Protein AF-A0A7W8HL31-F1 (afdb_monomer_lite)

Organism: NCBI:txid1368430

Sequence (136 aa):
MAMKSSYTTPWDTIKLPDGMSLQAGPIQSALSEGRTEDAKTLIVAILLSGRADKVTQELAAAMIKPTKRPRGRKSALTRHWFDIGSDFHHLRACGDRYEDALAKLSKKYGYSETHIRKAISEYDSAKHAADEASRD

pLDDT: mean 79.86, std 14.59, range [39.28, 95.06]

Secondary structure (DSSP, 8-state):
---------TTS-----TT--TTHHHHHHHHHTT-HHHHHHHHHHHHHTT---HHHHHHHHHHHSPP-PPPSPPPPPPHHHHHHHHHHHHHHHTT--HHHHHHHHHHHHT--HHHHHHHHHHHHHHHHHHHHHTT-

Foldseek 3Di:
DDDPPPPPDPPPPPPDPPPDDPLCVVLVVCVVVVVNVVSVVSLVVLVVVVNDDPNSVVVVCVVVPPDPDPDDDPPDQPPVLLVLLVQLVVCVVVPDDNVRSLVVSCVVVVHDSVVSVVSNVVNVVVVVVVVVVVVD

Radius of gyration: 29.41 Å; chains: 1; bounding box: 69×36×85 Å

Structure (mmCIF, N/CA/C/O backbone):
data_AF-A0A7W8HL31-F1
#
_entry.id   AF-A0A7W8HL31-F1
#
loop_
_atom_site.group_PDB
_atom_site.id
_atom_site.type_symbol
_atom_site.label_atom_id
_atom_site.label_alt_id
_atom_site.label_comp_id
_atom_site.label_asym_id
_atom_site.label_entity_id
_atom_site.label_seq_id
_atom_site.pdbx_PDB_ins_code
_atom_site.Cartn_x
_atom_site.Cartn_y
_atom_site.Cartn_z
_atom_site.occupancy
_atom_site.B_iso_or_equiv
_atom_site.auth_seq_id
_atom_site.auth_comp_id
_atom_site.auth_asym_id
_atom_site.auth_atom_id
_atom_site.pdbx_PDB_model_num
ATOM 1 N N . MET A 1 1 ? -43.371 5.678 55.251 1.00 43.94 1 MET A N 1
ATOM 2 C CA . MET A 1 1 ? -42.674 6.980 55.238 1.00 43.94 1 MET A CA 1
ATOM 3 C C . MET A 1 1 ? -41.190 6.706 55.029 1.00 43.94 1 MET A C 1
ATOM 5 O O . MET A 1 1 ? -40.551 6.208 55.940 1.00 43.94 1 MET A O 1
ATOM 9 N N . ALA A 1 2 ? -40.681 6.902 53.811 1.00 41.91 2 ALA A N 1
ATOM 10 C CA . ALA A 1 2 ? -39.247 6.912 53.505 1.00 41.91 2 ALA A CA 1
ATOM 11 C C . ALA A 1 2 ? -39.056 7.699 52.199 1.00 41.91 2 ALA A C 1
ATOM 13 O O . ALA A 1 2 ? -39.254 7.174 51.104 1.00 41.91 2 ALA A O 1
ATOM 14 N N . MET A 1 3 ? -38.776 8.996 52.335 1.00 39.28 3 MET A N 1
ATOM 15 C CA . MET A 1 3 ? -38.416 9.886 51.231 1.00 39.28 3 MET A CA 1
ATOM 16 C C . MET A 1 3 ? -37.090 9.411 50.634 1.00 39.28 3 MET A C 1
ATOM 18 O O . MET A 1 3 ? -36.062 9.423 51.309 1.00 39.28 3 MET A O 1
ATOM 22 N N . LYS A 1 4 ? -37.106 8.984 49.366 1.00 49.94 4 LYS A N 1
ATOM 23 C CA . LYS A 1 4 ? -35.881 8.801 48.582 1.00 49.94 4 LYS A CA 1
ATOM 24 C C . LYS A 1 4 ? -35.325 10.188 48.286 1.00 49.94 4 LYS A C 1
ATOM 26 O O . LYS A 1 4 ? -35.843 10.896 47.430 1.00 49.94 4 LYS A O 1
ATOM 31 N N . SER A 1 5 ? -34.318 10.582 49.054 1.00 44.81 5 SER A N 1
ATOM 32 C CA . SER A 1 5 ? -33.624 11.847 48.872 1.00 44.81 5 SER A CA 1
ATOM 33 C C . SER A 1 5 ? -32.728 11.773 47.639 1.00 44.81 5 SER A C 1
ATOM 35 O O . SER A 1 5 ? -31.596 11.296 47.696 1.00 44.81 5 SER A O 1
ATOM 37 N N . SER A 1 6 ? -33.265 12.201 46.501 1.00 59.09 6 SER A N 1
ATOM 38 C CA . SER A 1 6 ? -32.518 12.442 45.270 1.00 59.09 6 SER A CA 1
ATOM 39 C C . SER A 1 6 ? -31.687 13.717 45.426 1.00 59.09 6 SER A C 1
ATOM 41 O O . SER A 1 6 ? -32.061 14.773 44.927 1.00 59.09 6 SER A O 1
ATOM 43 N N . TYR A 1 7 ? -30.569 13.644 46.147 1.00 48.94 7 TYR A N 1
ATOM 44 C CA . TYR A 1 7 ? -29.572 14.711 46.100 1.00 48.94 7 TYR A CA 1
ATOM 45 C C . TYR A 1 7 ? -28.746 14.545 44.824 1.00 48.94 7 TYR A C 1
ATOM 47 O O . TYR A 1 7 ? -27.741 13.843 44.808 1.00 48.94 7 TYR A O 1
ATOM 55 N N . THR A 1 8 ? -29.191 15.174 43.736 1.00 59.69 8 THR A N 1
ATOM 56 C CA . THR A 1 8 ? -28.308 15.492 42.610 1.00 59.69 8 THR A CA 1
ATOM 57 C C . THR A 1 8 ? -27.406 16.631 43.066 1.00 59.69 8 THR A C 1
ATOM 59 O O . THR A 1 8 ? -27.864 17.753 43.283 1.00 59.69 8 THR A O 1
ATOM 62 N N . THR A 1 9 ? -26.134 16.329 43.292 1.00 55.97 9 THR A N 1
ATOM 63 C CA . THR A 1 9 ? -25.122 17.312 43.665 1.00 55.97 9 THR A CA 1
ATOM 64 C C . THR A 1 9 ? -24.901 18.305 42.513 1.00 55.97 9 THR A C 1
ATOM 66 O O . THR A 1 9 ? -24.676 17.878 41.382 1.00 55.97 9 THR A O 1
ATOM 69 N N . PRO A 1 10 ? -24.943 19.632 42.751 1.00 49.25 10 PRO A N 1
ATOM 70 C CA . PRO A 1 10 ? -24.911 20.654 41.691 1.00 49.25 10 PRO A CA 1
ATOM 71 C C . PRO A 1 10 ? -23.564 20.771 40.949 1.00 49.25 10 PRO A C 1
ATOM 73 O O . PRO A 1 10 ? -23.418 21.609 40.063 1.00 49.25 10 PRO A O 1
ATOM 76 N N . TRP A 1 11 ? -22.587 19.926 41.284 1.00 54.34 11 TRP A N 1
ATOM 77 C CA . TRP A 1 11 ? -21.253 19.868 40.678 1.00 54.34 11 TRP A CA 1
ATOM 78 C C . TRP A 1 11 ? -21.088 18.719 39.665 1.00 54.34 11 TRP A C 1
ATOM 80 O O . TRP A 1 11 ? -20.057 18.655 39.001 1.00 54.34 11 TRP A O 1
ATOM 90 N N . ASP A 1 12 ? -22.084 17.837 39.499 1.00 53.25 12 ASP A N 1
ATOM 91 C CA . ASP A 1 12 ? -21.975 16.634 38.646 1.00 53.25 12 ASP A CA 1
ATOM 92 C C . ASP A 1 12 ? -22.036 16.901 37.132 1.00 53.25 12 ASP A C 1
ATOM 94 O O . ASP A 1 12 ? -21.964 15.981 36.319 1.00 53.25 12 ASP A O 1
ATOM 98 N N . THR A 1 13 ? -22.125 18.162 36.717 1.00 55.50 13 THR A N 1
ATOM 99 C CA . THR A 1 13 ? -22.091 18.545 35.301 1.00 55.50 13 THR A CA 1
ATOM 100 C C . THR A 1 13 ? -21.010 19.578 35.036 1.00 55.50 13 THR A C 1
ATOM 102 O O . THR A 1 13 ? -21.279 20.649 34.495 1.00 55.50 13 THR A O 1
ATOM 105 N N . ILE A 1 14 ? -19.756 19.243 35.350 1.00 53.38 14 ILE A N 1
ATOM 106 C CA . ILE A 1 14 ? -18.626 19.834 34.626 1.00 53.38 14 ILE A CA 1
ATOM 107 C C . ILE A 1 14 ? -18.689 19.264 33.204 1.00 53.38 14 ILE A C 1
ATOM 109 O O . ILE A 1 14 ? -18.068 18.252 32.884 1.00 53.38 14 ILE A O 1
ATOM 113 N N . LYS A 1 15 ? -19.517 19.877 32.351 1.00 54.06 15 LYS A N 1
ATOM 114 C CA . LYS A 1 15 ? -19.497 19.613 30.913 1.00 54.06 15 LYS A CA 1
ATOM 115 C C . LYS A 1 15 ? -18.195 20.192 30.376 1.00 54.06 15 LYS A C 1
ATOM 117 O O . LYS A 1 15 ? -18.094 21.392 30.137 1.00 54.06 15 LYS A 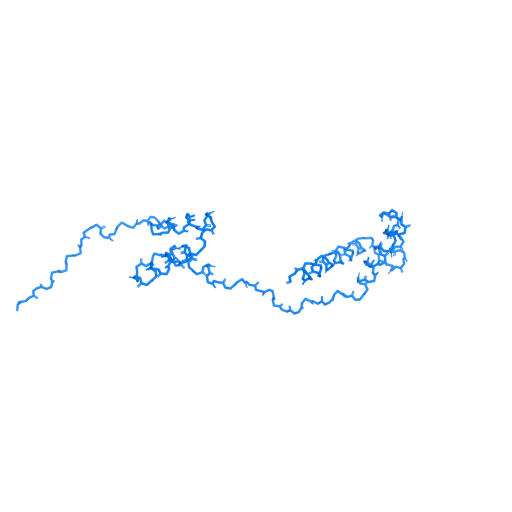O 1
ATOM 122 N N . LEU A 1 16 ? -17.185 19.334 30.263 1.00 57.06 16 LEU A N 1
ATOM 123 C CA . LEU A 1 16 ? -15.965 19.649 29.533 1.00 57.06 16 LEU A CA 1
ATOM 124 C C . LEU A 1 16 ? -16.339 20.027 28.087 1.00 57.06 16 LEU A C 1
ATOM 126 O O . LEU A 1 16 ? -17.309 19.477 27.558 1.00 57.06 16 LEU A O 1
ATOM 130 N N . PRO A 1 17 ? -15.611 20.966 27.456 1.00 59.59 17 PRO A N 1
ATOM 131 C CA . PRO A 1 17 ? -15.825 21.311 26.056 1.00 59.59 17 PRO A CA 1
ATOM 132 C C . PRO A 1 17 ? -15.802 20.057 25.179 1.00 59.59 17 PRO A C 1
ATOM 134 O O . PRO A 1 17 ? -14.998 19.149 25.417 1.00 59.59 17 PRO A O 1
ATOM 137 N N . ASP A 1 18 ? -16.666 20.018 24.163 1.00 55.31 18 ASP A N 1
ATOM 138 C CA . ASP A 1 18 ? -16.742 18.896 23.228 1.00 55.31 18 ASP A CA 1
ATOM 139 C C . ASP A 1 18 ? -15.347 18.600 22.648 1.00 55.31 18 ASP A C 1
ATOM 141 O O . ASP A 1 18 ? -14.766 19.417 21.936 1.00 55.31 18 ASP A O 1
ATOM 145 N N . GLY A 1 19 ? -14.794 17.433 22.996 1.00 59.56 19 GLY A N 1
ATOM 146 C CA . GLY A 1 19 ? -13.465 16.982 22.563 1.00 59.56 19 GLY A CA 1
ATOM 147 C C . GLY A 1 19 ? -12.430 16.785 23.677 1.00 59.56 19 GLY A C 1
ATOM 148 O O . GLY A 1 19 ? -11.397 16.174 23.415 1.00 59.56 19 GLY A O 1
ATOM 149 N N . MET A 1 20 ? -12.689 17.217 24.919 1.00 59.19 20 MET A N 1
ATOM 150 C CA . MET A 1 20 ? -11.809 16.930 26.063 1.00 59.19 20 MET A CA 1
ATOM 151 C C . MET A 1 20 ? -12.422 15.893 27.007 1.00 59.19 20 MET A C 1
ATOM 153 O O . MET A 1 20 ? -13.510 16.087 27.539 1.00 59.19 20 MET A O 1
ATOM 157 N N . SER A 1 21 ? -11.687 14.810 27.263 1.00 66.00 21 SER A N 1
ATOM 158 C CA . SER A 1 21 ? -12.001 13.842 28.318 1.00 66.00 21 SER A CA 1
ATOM 159 C C . SER A 1 21 ? -10.827 13.750 29.286 1.00 66.00 21 SER A C 1
ATOM 161 O O . SER A 1 21 ? -9.699 13.462 28.885 1.00 66.00 21 SER A O 1
ATOM 163 N N . LEU A 1 22 ? -11.106 13.961 30.577 1.00 71.81 22 LEU A N 1
ATOM 164 C CA . LEU A 1 22 ? -10.129 13.756 31.653 1.00 71.81 22 LEU A CA 1
ATOM 165 C C . LEU A 1 22 ? -9.698 12.285 31.749 1.00 71.81 22 LEU A C 1
ATOM 167 O O . LEU A 1 22 ? -8.575 11.993 32.148 1.00 71.81 22 LEU A O 1
ATOM 171 N N . GLN A 1 23 ? -10.574 11.363 31.342 1.00 75.25 23 GLN A N 1
ATOM 172 C CA . GLN A 1 23 ? -10.289 9.930 31.305 1.00 75.25 23 GLN A CA 1
ATOM 173 C C . GLN A 1 23 ? -9.381 9.547 30.124 1.00 75.25 23 GLN A C 1
ATOM 175 O O . GLN A 1 23 ? -8.619 8.588 30.223 1.00 75.25 23 GLN A O 1
ATOM 180 N N . ALA A 1 24 ? -9.437 10.292 29.013 1.00 76.62 24 ALA A N 1
ATOM 181 C CA . ALA A 1 24 ? -8.676 9.991 27.800 1.00 76.62 24 ALA A CA 1
ATOM 182 C C . ALA A 1 24 ? -7.200 10.418 27.867 1.00 76.62 24 ALA A C 1
ATOM 184 O O . ALA A 1 24 ? -6.384 9.862 27.134 1.00 76.62 24 ALA A O 1
ATOM 185 N N . GLY A 1 25 ? -6.833 11.359 28.743 1.00 80.50 25 GLY A N 1
ATOM 186 C CA . GLY A 1 25 ? -5.454 11.855 28.866 1.00 80.50 25 GLY A CA 1
ATOM 187 C C . GLY A 1 25 ? -4.415 10.746 29.118 1.00 80.50 25 GLY A C 1
ATOM 188 O O . GLY A 1 25 ? -3.472 10.619 28.334 1.00 80.50 25 GLY A O 1
ATOM 189 N N . PRO A 1 26 ? -4.599 9.888 30.141 1.00 81.88 26 PRO A N 1
ATOM 190 C CA . PRO A 1 26 ? -3.692 8.768 30.410 1.00 81.88 26 PRO A CA 1
ATOM 191 C C . PRO A 1 26 ? -3.614 7.751 29.264 1.00 81.88 26 PRO A C 1
ATOM 193 O O . PRO A 1 26 ? -2.542 7.221 28.978 1.00 81.88 26 PRO A O 1
ATOM 196 N N . ILE A 1 27 ? -4.736 7.502 28.580 1.00 82.75 27 ILE A N 1
ATOM 197 C CA . ILE A 1 27 ? -4.795 6.590 27.430 1.00 82.75 27 ILE A CA 1
ATOM 198 C C . ILE A 1 27 ? -3.979 7.159 26.265 1.00 82.75 27 ILE A C 1
ATOM 200 O O . ILE A 1 27 ? -3.184 6.444 25.662 1.00 82.75 27 ILE A O 1
ATOM 204 N N . GLN A 1 28 ? -4.149 8.446 25.956 1.00 82.75 28 GLN A N 1
ATOM 205 C CA . GLN A 1 28 ? -3.419 9.107 24.874 1.00 82.75 28 GLN A CA 1
ATOM 206 C C . GLN A 1 28 ? -1.914 9.176 25.160 1.00 82.75 28 GLN A C 1
ATOM 208 O O . GLN A 1 28 ? -1.125 8.906 24.258 1.00 82.75 28 GLN A O 1
ATOM 213 N N . SER A 1 29 ? -1.515 9.454 26.408 1.00 86.56 29 SER A N 1
ATOM 214 C CA . SER A 1 29 ? -0.105 9.397 26.828 1.00 86.56 29 SER A CA 1
ATOM 215 C C . SER A 1 29 ? 0.476 7.995 26.623 1.00 86.56 29 SER A C 1
ATOM 217 O O . SER A 1 29 ? 1.478 7.855 25.922 1.00 86.56 29 SER A O 1
ATOM 219 N N . ALA A 1 30 ? -0.199 6.946 27.108 1.00 83.56 30 ALA A N 1
ATOM 220 C CA . ALA A 1 30 ? 0.252 5.567 26.920 1.00 83.56 30 ALA A CA 1
ATOM 221 C C . ALA A 1 30 ? 0.358 5.173 25.433 1.00 83.56 30 ALA A C 1
ATOM 223 O O . ALA A 1 30 ? 1.324 4.521 25.036 1.00 83.56 30 ALA A O 1
ATOM 224 N N . LEU A 1 31 ? -0.586 5.610 24.589 1.00 84.88 31 LEU A N 1
ATOM 225 C CA . LEU A 1 31 ? -0.525 5.389 23.140 1.00 84.88 31 LEU A CA 1
ATOM 226 C C . LEU A 1 31 ? 0.648 6.133 22.487 1.00 84.88 31 LEU A C 1
ATOM 228 O O . LEU A 1 31 ? 1.323 5.557 21.636 1.00 84.88 31 LEU A O 1
ATOM 232 N N . SER A 1 32 ? 0.915 7.378 22.893 1.00 83.38 32 SER A N 1
ATOM 233 C 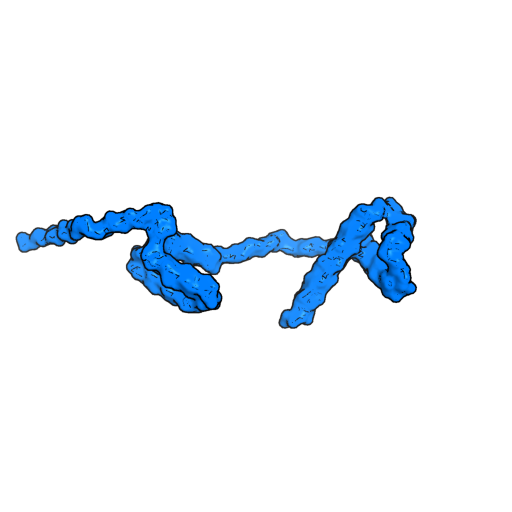CA . SER A 1 32 ? 2.029 8.177 22.361 1.00 83.38 32 SER A CA 1
ATOM 234 C C . SER A 1 32 ? 3.404 7.610 22.728 1.00 83.38 32 SER A C 1
ATOM 236 O O . SER A 1 32 ? 4.347 7.718 21.951 1.00 83.38 32 SER A O 1
ATOM 238 N N . GLU A 1 33 ? 3.496 6.942 23.877 1.00 84.00 33 GLU A N 1
ATOM 239 C CA . GLU A 1 33 ? 4.705 6.278 24.371 1.00 84.00 33 GLU A CA 1
ATOM 240 C C . GLU A 1 33 ? 4.865 4.844 23.830 1.00 84.00 33 GLU A C 1
ATOM 242 O O . GLU A 1 33 ? 5.821 4.154 24.177 1.00 84.00 33 GLU A O 1
ATOM 247 N N . GLY A 1 34 ? 3.931 4.358 23.002 1.00 84.50 34 GLY A N 1
ATOM 248 C CA . GLY A 1 34 ? 3.958 2.996 22.457 1.00 84.50 34 GLY A CA 1
ATOM 249 C C . GLY A 1 34 ? 3.559 1.898 23.453 1.00 84.50 34 GLY A C 1
ATOM 250 O O . GLY A 1 34 ? 3.616 0.713 23.119 1.00 84.50 34 GLY A O 1
ATOM 251 N N . ARG A 1 35 ? 3.089 2.259 24.654 1.00 87.31 35 ARG A N 1
ATOM 252 C CA . ARG A 1 35 ? 2.599 1.335 25.693 1.00 87.31 35 ARG A CA 1
ATOM 253 C C . ARG A 1 35 ? 1.166 0.889 25.398 1.00 87.31 35 ARG A C 1
ATOM 255 O O . ARG A 1 35 ? 0.209 1.212 26.102 1.00 87.31 35 ARG A O 1
ATOM 262 N N . THR A 1 36 ? 1.014 0.146 24.306 1.00 86.44 36 THR A N 1
ATOM 263 C CA . THR A 1 36 ? -0.296 -0.246 23.762 1.00 86.44 36 THR A CA 1
ATOM 264 C C . THR A 1 36 ? -1.089 -1.184 24.677 1.00 86.44 36 THR A C 1
ATOM 266 O O . THR A 1 36 ? -2.309 -1.056 24.746 1.00 86.44 36 THR A O 1
ATOM 269 N N . GLU A 1 37 ? -0.433 -2.084 25.413 1.00 86.12 37 GLU A N 1
ATOM 270 C CA . GLU A 1 37 ? -1.099 -2.991 26.365 1.00 86.12 37 GLU A CA 1
ATOM 271 C C . GLU A 1 37 ? -1.638 -2.257 27.604 1.00 86.12 37 GLU A C 1
ATOM 273 O O . GLU A 1 37 ? -2.763 -2.513 28.045 1.00 86.12 37 GLU A O 1
ATOM 278 N N . ASP A 1 38 ? -0.897 -1.267 28.109 1.00 83.38 38 ASP A N 1
ATOM 279 C CA . ASP A 1 38 ? -1.363 -0.402 29.198 1.00 83.38 38 ASP A CA 1
ATOM 280 C C . ASP A 1 38 ? -2.577 0.417 28.747 1.00 83.38 38 ASP A C 1
ATOM 282 O O . ASP A 1 38 ? -3.589 0.481 29.447 1.00 83.38 38 ASP A O 1
ATOM 286 N N . ALA A 1 39 ? -2.515 0.988 27.538 1.00 86.94 39 ALA A N 1
ATOM 287 C CA . ALA A 1 39 ? -3.630 1.725 26.953 1.00 86.94 39 ALA A CA 1
ATOM 288 C C . ALA A 1 39 ? -4.889 0.848 26.827 1.00 86.94 39 ALA A C 1
ATOM 290 O O . ALA A 1 39 ? -5.976 1.284 27.207 1.00 86.94 39 ALA A O 1
ATOM 291 N N . LYS A 1 40 ? -4.756 -0.407 26.368 1.00 87.75 40 LYS A N 1
ATOM 292 C CA . LYS A 1 40 ? -5.877 -1.364 26.312 1.00 87.75 40 LYS A CA 1
ATOM 293 C C . LYS A 1 40 ? -6.462 -1.629 27.693 1.00 87.75 40 LYS A C 1
ATOM 295 O O . LYS A 1 40 ? -7.679 -1.587 27.850 1.00 87.75 40 LYS A O 1
ATOM 300 N N . THR A 1 41 ? -5.610 -1.875 28.685 1.00 89.25 41 THR A N 1
ATOM 301 C CA . THR A 1 41 ? -6.041 -2.175 30.057 1.00 89.25 41 THR A CA 1
ATOM 302 C C . THR A 1 41 ? -6.842 -1.014 30.647 1.00 89.25 41 THR A C 1
ATOM 304 O O . THR A 1 41 ? -7.924 -1.222 31.199 1.00 89.25 41 THR A O 1
ATOM 307 N N . LEU A 1 42 ? -6.365 0.220 30.453 1.00 86.75 42 LEU A N 1
ATOM 308 C CA . LEU A 1 42 ? -7.050 1.435 30.896 1.00 86.75 42 LEU A CA 1
ATOM 309 C C . LEU A 1 42 ? -8.397 1.628 30.187 1.00 86.75 42 LEU A C 1
ATOM 311 O O . LEU A 1 42 ? -9.405 1.893 30.843 1.00 86.75 42 LEU A O 1
ATOM 315 N N . ILE A 1 43 ? -8.436 1.442 28.864 1.00 88.25 43 ILE A N 1
ATOM 316 C CA . ILE A 1 43 ? -9.673 1.526 28.077 1.00 88.25 43 ILE A CA 1
ATOM 317 C C . ILE A 1 43 ? -10.697 0.495 28.563 1.00 88.25 43 ILE A C 1
ATOM 319 O O . ILE A 1 43 ? -11.853 0.847 28.793 1.00 88.25 43 ILE A O 1
ATOM 323 N N . VAL A 1 44 ? -10.291 -0.764 28.756 1.00 88.12 44 VAL A N 1
ATOM 324 C CA . VAL A 1 44 ? -11.185 -1.836 29.218 1.00 88.12 44 VAL A CA 1
ATOM 325 C C . VAL A 1 44 ? -11.738 -1.525 30.606 1.00 88.12 44 VAL A C 1
ATOM 327 O O . VAL A 1 44 ? -12.945 -1.644 30.813 1.00 88.12 44 VAL A O 1
ATOM 330 N N . ALA A 1 45 ? -10.897 -1.068 31.538 1.00 87.75 45 ALA A N 1
ATOM 331 C CA . ALA A 1 45 ? -11.335 -0.696 32.882 1.00 87.75 45 ALA A CA 1
ATOM 332 C C . ALA A 1 45 ? -12.392 0.424 32.857 1.00 87.75 45 ALA A C 1
ATOM 334 O O . ALA A 1 45 ? -13.410 0.342 33.549 1.00 87.75 45 ALA A O 1
ATOM 335 N N . ILE A 1 46 ? -12.191 1.445 32.017 1.00 87.31 46 ILE A N 1
ATOM 336 C CA . ILE A 1 46 ? -13.134 2.560 31.867 1.00 87.31 46 ILE A CA 1
ATOM 337 C C . ILE A 1 46 ? -14.440 2.097 31.204 1.00 87.31 46 ILE A C 1
ATOM 339 O O . ILE A 1 46 ? -15.519 2.454 31.682 1.00 87.31 46 ILE A O 1
ATOM 343 N N . LEU A 1 47 ? -14.374 1.262 30.163 1.00 87.38 47 LEU A N 1
ATOM 344 C CA . LEU A 1 47 ? -15.560 0.714 29.494 1.00 87.38 47 LEU A CA 1
ATOM 345 C C . LEU A 1 47 ? -16.397 -0.168 30.431 1.00 87.38 47 LEU A C 1
ATOM 347 O O . LEU A 1 47 ? -17.616 -0.008 30.488 1.00 87.38 47 LEU A O 1
ATOM 351 N N . LEU A 1 48 ? -15.755 -1.042 31.212 1.00 88.38 48 LEU A N 1
ATOM 352 C CA . LEU A 1 48 ? -16.430 -1.897 32.196 1.00 88.38 48 LEU A CA 1
ATOM 353 C C . LEU A 1 48 ? -17.112 -1.097 33.312 1.00 88.38 48 LEU A C 1
ATOM 355 O O . LEU A 1 48 ? -18.115 -1.546 33.861 1.00 88.38 48 LEU A O 1
ATOM 359 N N . SER A 1 49 ? -16.612 0.100 33.627 1.00 85.38 49 SER A N 1
ATOM 360 C CA . SER A 1 49 ? -17.225 0.973 34.635 1.00 85.38 49 SER A CA 1
ATOM 361 C C . SER A 1 49 ? -18.569 1.584 34.203 1.00 85.38 49 SER A C 1
ATOM 363 O O . SER A 1 49 ? -19.257 2.179 35.031 1.00 85.38 49 SER A O 1
ATOM 365 N N . GLY A 1 50 ? -18.929 1.491 32.915 1.00 82.00 50 GLY A N 1
ATOM 366 C CA . GLY A 1 50 ? -20.163 2.055 32.356 1.00 82.00 50 GLY A CA 1
ATOM 367 C C . GLY A 1 50 ? -20.193 3.587 32.256 1.00 82.00 50 GLY A C 1
ATOM 368 O O . GLY A 1 50 ? -21.218 4.148 31.881 1.00 82.00 50 GLY A O 1
ATOM 369 N N . ARG A 1 51 ? -19.085 4.273 32.575 1.00 82.75 51 ARG A N 1
ATOM 370 C CA . ARG A 1 51 ? -18.963 5.747 32.589 1.00 82.75 51 ARG A CA 1
ATOM 371 C C . ARG A 1 51 ? -17.946 6.272 31.572 1.00 82.75 51 ARG A C 1
ATOM 373 O O . ARG A 1 51 ? -17.281 7.273 31.821 1.00 82.75 51 ARG A O 1
ATOM 380 N N . ALA A 1 52 ? -17.781 5.556 30.464 1.00 83.38 52 ALA A N 1
ATOM 381 C CA . ALA A 1 52 ? -16.818 5.917 29.435 1.00 83.38 52 ALA A CA 1
ATOM 382 C C . ALA A 1 52 ? -17.286 7.140 28.638 1.00 83.38 52 ALA A C 1
ATOM 384 O O . ALA A 1 52 ? -18.350 7.106 28.016 1.00 83.38 52 ALA A O 1
ATOM 385 N N . ASP A 1 53 ? -16.451 8.176 28.610 1.00 82.88 53 ASP A N 1
ATOM 386 C CA . ASP A 1 53 ? -16.683 9.382 27.813 1.00 82.88 53 ASP A CA 1
ATOM 387 C C . ASP A 1 53 ? -16.621 9.094 26.301 1.00 82.88 53 ASP A C 1
ATOM 389 O O . ASP A 1 53 ? -15.951 8.159 25.852 1.00 82.88 53 ASP A O 1
ATOM 393 N N . LYS A 1 54 ? -17.255 9.954 25.490 1.00 81.75 54 LYS A N 1
ATOM 394 C CA . LYS A 1 54 ? -17.287 9.842 24.017 1.00 81.75 54 LYS A CA 1
ATOM 395 C C . LYS A 1 54 ? -15.891 9.672 23.399 1.00 81.75 54 LYS A C 1
ATOM 397 O O . LYS A 1 54 ? -15.699 8.801 22.559 1.00 81.75 54 LYS A O 1
ATOM 402 N N . VAL A 1 55 ? -14.908 10.452 23.855 1.00 85.19 55 VAL A N 1
ATOM 403 C CA . VAL A 1 55 ? -13.519 10.391 23.360 1.00 85.19 55 VAL A CA 1
ATOM 404 C C . VAL A 1 55 ? -12.874 9.034 23.667 1.00 85.19 55 VAL A C 1
ATOM 406 O O . VAL A 1 55 ? -12.213 8.450 22.812 1.00 85.19 55 VAL A O 1
ATOM 409 N N . THR A 1 56 ? -13.098 8.488 24.866 1.00 84.69 56 THR A N 1
ATOM 410 C CA . THR A 1 56 ? -12.594 7.160 25.251 1.00 84.69 56 THR A CA 1
ATOM 411 C C . THR A 1 56 ? -13.224 6.058 24.402 1.00 84.69 56 THR A C 1
ATOM 413 O O . THR A 1 56 ? -12.531 5.138 23.968 1.00 84.69 56 THR A O 1
ATOM 416 N N . GLN A 1 57 ? -14.523 6.165 24.114 1.00 87.12 57 GLN A N 1
ATOM 417 C CA . GLN A 1 57 ? -15.221 5.231 23.229 1.00 87.12 57 GLN A CA 1
ATOM 418 C C . GLN A 1 57 ? -14.699 5.307 21.786 1.00 87.12 57 GLN A C 1
ATOM 420 O O . GLN A 1 57 ? -14.515 4.269 21.153 1.00 87.12 57 GLN A O 1
ATOM 425 N N . GLU A 1 58 ? -14.409 6.506 21.274 1.00 86.12 58 GLU A N 1
ATOM 426 C CA . GLU A 1 58 ? -13.804 6.701 19.950 1.00 86.12 58 GLU A CA 1
ATOM 427 C C . GLU A 1 58 ? -12.398 6.091 19.863 1.00 86.12 58 GLU A C 1
ATOM 429 O O . GLU A 1 58 ? -12.098 5.392 18.894 1.00 86.12 58 GLU A O 1
ATOM 434 N N . LEU A 1 59 ? -11.560 6.282 20.889 1.00 86.00 59 LEU A N 1
ATOM 435 C CA . LEU A 1 59 ? -10.234 5.657 20.974 1.00 86.00 59 LEU A CA 1
ATOM 436 C C . LEU A 1 59 ? -10.336 4.128 20.990 1.00 86.00 59 LEU A C 1
ATOM 438 O O . LEU A 1 59 ? -9.650 3.452 20.222 1.00 86.00 59 LEU A O 1
ATOM 442 N N . ALA A 1 60 ? -11.234 3.578 21.809 1.00 88.31 60 ALA A N 1
ATOM 443 C CA . ALA A 1 60 ? -11.487 2.142 21.854 1.00 88.31 60 ALA A CA 1
ATOM 444 C C . ALA A 1 60 ? -11.949 1.604 20.491 1.00 88.31 60 ALA A C 1
ATOM 446 O O . ALA A 1 60 ? -11.429 0.602 19.998 1.00 88.31 60 ALA A O 1
ATOM 447 N N . ALA A 1 61 ? -12.891 2.298 19.849 1.00 87.56 61 ALA A N 1
ATOM 448 C CA . ALA A 1 61 ? -13.395 1.932 18.534 1.00 87.56 61 ALA A CA 1
ATOM 449 C C . ALA A 1 61 ? -12.290 1.980 17.472 1.00 87.56 61 ALA A C 1
ATOM 451 O O . ALA A 1 61 ? -12.207 1.072 16.648 1.00 87.56 61 ALA A O 1
ATOM 452 N N . ALA A 1 62 ? -11.417 2.990 17.505 1.00 85.00 62 ALA A N 1
ATOM 453 C CA . ALA A 1 62 ? -10.274 3.090 16.605 1.00 85.00 62 ALA A CA 1
ATOM 454 C C . ALA A 1 62 ? -9.292 1.921 16.779 1.00 85.00 62 ALA A C 1
ATOM 456 O O . ALA A 1 62 ? -8.797 1.407 15.779 1.00 85.00 62 ALA A O 1
ATOM 457 N N . MET A 1 63 ? -9.061 1.462 18.015 1.00 83.38 63 MET A N 1
ATOM 458 C CA . MET A 1 63 ? -8.194 0.310 18.297 1.00 83.38 63 MET A CA 1
ATOM 459 C C . MET A 1 63 ? -8.804 -1.031 17.871 1.00 83.38 63 MET A C 1
ATOM 461 O O . MET A 1 63 ? -8.079 -1.920 17.432 1.00 83.38 63 MET A O 1
ATOM 465 N N . ILE A 1 64 ? -10.124 -1.194 17.996 1.00 86.75 64 ILE A N 1
ATOM 466 C CA . ILE A 1 64 ? -10.831 -2.425 17.600 1.00 86.75 64 ILE A CA 1
ATOM 467 C C . ILE A 1 64 ? -11.044 -2.478 16.084 1.00 86.75 64 ILE A C 1
ATOM 469 O O . ILE A 1 64 ? -11.112 -3.564 15.503 1.00 86.75 64 ILE A O 1
ATOM 473 N N . LYS A 1 65 ? -11.181 -1.313 15.434 1.00 83.94 65 LYS A N 1
ATOM 474 C CA . LYS A 1 65 ? -11.507 -1.205 14.013 1.00 83.94 65 LYS A CA 1
ATOM 475 C C . LYS A 1 65 ? -10.510 -2.025 13.186 1.00 83.94 65 LYS A C 1
ATOM 477 O O . LYS A 1 65 ? -9.330 -1.680 13.137 1.00 83.94 65 LYS A O 1
ATOM 482 N N . PRO A 1 66 ? -10.967 -3.075 12.480 1.00 73.25 66 PRO A N 1
ATOM 483 C CA . PRO A 1 66 ? -10.075 -3.855 11.645 1.00 73.25 66 PRO A CA 1
ATOM 484 C C . PRO A 1 66 ? -9.521 -2.954 10.540 1.00 73.25 66 PRO A C 1
ATOM 486 O O . PRO A 1 66 ? -10.284 -2.285 9.833 1.00 73.25 66 PRO A O 1
ATOM 489 N N . THR A 1 67 ? -8.196 -2.946 10.371 1.00 73.81 67 THR A N 1
ATOM 490 C CA . THR A 1 67 ? -7.558 -2.292 9.223 1.00 73.81 67 THR A CA 1
ATOM 491 C C . THR A 1 67 ? -8.233 -2.786 7.954 1.00 73.81 67 THR A C 1
ATOM 493 O O . THR A 1 67 ? -8.361 -3.994 7.731 1.00 73.81 67 THR A O 1
ATOM 496 N N . LYS A 1 68 ? -8.697 -1.845 7.126 1.00 70.25 68 LYS A N 1
ATOM 497 C CA . LYS A 1 68 ? -9.366 -2.141 5.861 1.00 70.25 68 LYS A CA 1
ATOM 498 C C . LYS A 1 68 ? -8.384 -2.892 4.965 1.00 70.25 68 LYS A C 1
ATOM 500 O O . LYS A 1 68 ? -7.573 -2.281 4.276 1.00 70.25 68 LYS A O 1
ATOM 505 N N . ARG A 1 69 ? -8.456 -4.223 4.978 1.00 65.94 69 ARG A N 1
ATOM 506 C CA . ARG A 1 69 ? -7.703 -5.052 4.040 1.00 65.94 69 ARG A CA 1
ATOM 507 C C . ARG A 1 69 ? -8.219 -4.720 2.639 1.00 65.94 69 ARG A C 1
ATOM 509 O O . ARG A 1 69 ? -9.443 -4.723 2.448 1.00 65.94 69 ARG A O 1
ATOM 516 N N . PRO A 1 70 ? -7.351 -4.398 1.666 1.00 68.62 70 PRO A N 1
ATOM 517 C CA . PRO A 1 70 ? -7.801 -4.274 0.290 1.00 68.62 70 PRO A CA 1
ATOM 518 C C . PRO A 1 70 ? -8.478 -5.594 -0.101 1.00 68.62 70 PRO A C 1
ATOM 520 O O . PRO A 1 70 ? -7.927 -6.674 0.107 1.00 68.62 70 PRO A O 1
ATOM 523 N N . ARG A 1 71 ? -9.724 -5.520 -0.580 1.00 57.84 71 ARG A N 1
ATOM 524 C CA . ARG A 1 71 ? -10.457 -6.700 -1.049 1.00 57.84 71 ARG A CA 1
ATOM 525 C C . ARG A 1 71 ? -9.861 -7.150 -2.383 1.00 57.84 71 ARG A C 1
ATOM 527 O O . ARG A 1 71 ? -9.758 -6.341 -3.298 1.00 57.84 71 ARG A O 1
ATOM 534 N N . GLY A 1 72 ? -9.549 -8.441 -2.487 1.00 63.59 72 GLY A N 1
ATOM 535 C CA . GLY A 1 72 ? -9.176 -9.108 -3.736 1.00 63.59 72 GLY A CA 1
ATOM 536 C C . GLY A 1 72 ? -7.761 -9.688 -3.744 1.00 63.59 72 GLY A C 1
ATOM 537 O O . GLY A 1 72 ? -6.855 -9.198 -3.072 1.00 63.59 72 GLY A O 1
ATOM 538 N N . ARG A 1 73 ? -7.574 -10.740 -4.548 1.00 59.69 73 ARG A N 1
ATOM 539 C CA . ARG A 1 73 ? -6.252 -11.185 -5.002 1.00 59.69 73 ARG A CA 1
ATOM 540 C C . ARG A 1 73 ? -5.660 -10.029 -5.811 1.00 59.69 73 ARG A C 1
ATOM 542 O O . ARG A 1 73 ? -6.277 -9.627 -6.796 1.00 59.69 73 ARG A O 1
ATOM 549 N N . LYS A 1 74 ? -4.506 -9.482 -5.408 1.00 61.62 74 LYS A N 1
ATOM 550 C CA . LYS A 1 74 ? -3.749 -8.550 -6.265 1.00 61.62 74 LYS A CA 1
ATOM 551 C C . LYS A 1 74 ? -3.569 -9.250 -7.616 1.00 61.62 74 LYS A C 1
ATOM 553 O O . LYS A 1 74 ? -3.124 -10.402 -7.623 1.00 61.62 74 LYS A O 1
ATOM 558 N N . SER A 1 75 ? -4.010 -8.643 -8.722 1.00 58.16 75 SER A N 1
ATOM 559 C CA . SER A 1 75 ? -3.867 -9.308 -10.019 1.00 58.16 75 SER A CA 1
ATOM 560 C C . SER A 1 75 ? -2.385 -9.562 -10.242 1.00 58.16 75 SER A C 1
ATOM 562 O O . SER A 1 75 ? -1.569 -8.670 -10.008 1.00 58.16 75 SER A O 1
ATOM 564 N N . ALA A 1 76 ? -2.039 -10.784 -10.643 1.00 64.69 76 ALA A N 1
ATOM 565 C CA . ALA A 1 76 ? -0.679 -11.065 -11.069 1.00 64.69 76 ALA A CA 1
ATOM 566 C C . ALA A 1 76 ? -0.298 -10.029 -12.133 1.00 64.69 76 ALA A C 1
ATOM 568 O O . ALA A 1 76 ? -1.135 -9.691 -12.977 1.00 64.69 76 ALA A O 1
ATOM 569 N N . LEU A 1 77 ? 0.923 -9.498 -12.043 1.00 65.50 77 LEU A N 1
ATOM 570 C CA . LEU A 1 77 ? 1.437 -8.551 -13.023 1.00 65.50 77 LEU A CA 1
ATOM 571 C C . LEU A 1 77 ? 1.199 -9.139 -14.416 1.00 65.50 77 LEU A C 1
ATOM 573 O O . LEU A 1 77 ? 1.516 -10.307 -14.661 1.00 65.50 77 LEU A O 1
ATOM 577 N N . THR A 1 78 ? 0.567 -8.370 -15.303 1.00 76.38 78 THR A N 1
ATOM 578 C CA . THR A 1 78 ? 0.228 -8.886 -16.630 1.00 76.38 78 THR A CA 1
ATOM 579 C C . THR A 1 78 ? 1.512 -9.351 -17.310 1.00 76.38 78 THR A C 1
ATOM 581 O O . THR A 1 78 ? 2.510 -8.640 -17.262 1.00 76.38 78 THR A O 1
ATOM 584 N N . ARG A 1 79 ? 1.504 -10.532 -17.941 1.00 79.69 79 ARG A N 1
ATOM 585 C CA . ARG A 1 79 ? 2.715 -11.199 -18.460 1.00 79.69 79 ARG A CA 1
ATOM 586 C C . ARG A 1 79 ? 3.659 -10.262 -19.231 1.00 79.69 79 ARG A C 1
ATOM 588 O O . ARG A 1 79 ? 4.845 -10.231 -18.948 1.00 79.69 79 ARG A O 1
ATOM 595 N N . HIS A 1 80 ? 3.110 -9.411 -20.098 1.00 81.06 80 HIS A N 1
ATOM 596 C CA . HIS A 1 80 ? 3.896 -8.450 -20.876 1.00 81.06 80 HIS A CA 1
ATOM 597 C C . HIS A 1 80 ? 4.624 -7.385 -20.029 1.00 81.06 80 HIS A C 1
ATOM 599 O O . HIS A 1 80 ? 5.697 -6.939 -20.412 1.00 81.06 80 HIS A O 1
ATOM 605 N N . TRP A 1 81 ? 4.089 -6.990 -18.871 1.00 87.06 81 TRP A N 1
ATOM 606 C CA . TRP A 1 81 ? 4.743 -6.036 -17.960 1.00 87.06 81 TRP A CA 1
ATOM 607 C C . TRP A 1 81 ? 5.889 -6.704 -17.212 1.00 87.06 81 TRP A C 1
ATOM 609 O O . TRP A 1 81 ? 6.936 -6.093 -17.011 1.00 87.06 81 TRP A O 1
ATOM 619 N N . PHE A 1 82 ? 5.697 -7.972 -16.842 1.00 88.81 82 PHE A N 1
ATOM 620 C CA . PHE A 1 82 ? 6.751 -8.785 -16.252 1.00 88.81 82 PHE A CA 1
ATOM 621 C C . PHE A 1 82 ? 7.927 -8.953 -17.221 1.00 88.81 82 PHE A C 1
ATOM 623 O O . PHE A 1 82 ? 9.069 -8.721 -16.832 1.00 88.81 82 PHE A O 1
ATOM 630 N N . ASP A 1 83 ? 7.641 -9.277 -18.484 1.00 91.75 83 ASP A N 1
ATOM 631 C CA . ASP A 1 83 ? 8.665 -9.468 -19.515 1.00 91.75 83 ASP A CA 1
ATOM 632 C C . ASP A 1 83 ? 9.486 -8.181 -19.742 1.00 91.75 83 ASP A C 1
ATOM 634 O O . ASP A 1 83 ? 10.716 -8.229 -19.776 1.00 91.75 83 ASP A O 1
ATOM 638 N N . ILE A 1 84 ? 8.829 -7.012 -19.796 1.00 93.44 84 ILE A N 1
ATOM 639 C CA . ILE A 1 84 ? 9.502 -5.706 -19.925 1.00 93.44 84 ILE A CA 1
ATOM 640 C C . ILE A 1 84 ? 10.431 -5.433 -18.734 1.00 93.44 84 ILE A C 1
ATOM 642 O O . 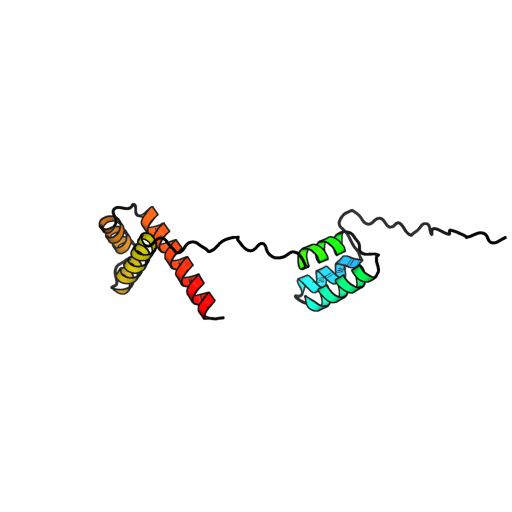ILE A 1 84 ? 11.578 -5.029 -18.933 1.00 93.44 84 ILE A O 1
ATOM 646 N N . GLY A 1 85 ? 9.952 -5.639 -17.502 1.00 92.38 85 GLY A N 1
ATOM 647 C CA . GLY A 1 85 ? 10.754 -5.421 -16.295 1.00 92.38 85 GLY A CA 1
ATOM 648 C C . GLY A 1 85 ? 11.946 -6.376 -16.204 1.00 92.38 85 GLY A C 1
ATOM 649 O O . GLY A 1 85 ? 13.070 -5.947 -15.946 1.00 92.38 85 GLY A O 1
ATOM 650 N N . SER A 1 86 ? 11.725 -7.661 -16.490 1.00 93.31 86 SER A N 1
ATOM 651 C CA . SER A 1 86 ? 12.776 -8.683 -16.521 1.00 93.31 86 SER A CA 1
ATOM 652 C C . SER A 1 86 ? 13.864 -8.346 -17.545 1.00 93.31 86 SER A C 1
ATOM 654 O O . SER A 1 86 ? 15.050 -8.333 -17.210 1.00 93.31 86 SER A O 1
ATOM 656 N N . ASP A 1 87 ? 13.473 -8.007 -18.776 1.00 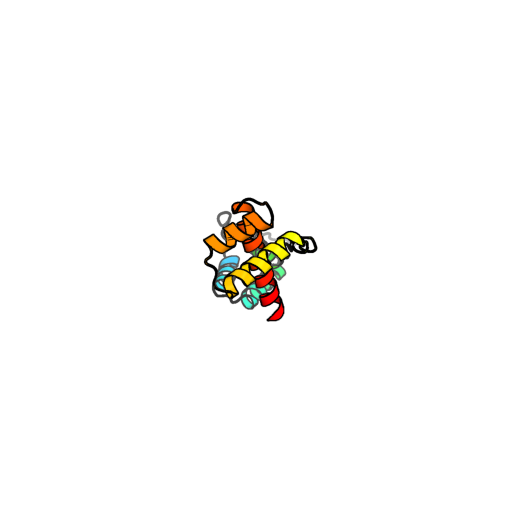94.75 87 ASP A N 1
ATOM 657 C CA . ASP A 1 87 ? 14.415 -7.625 -19.830 1.00 94.75 87 ASP A CA 1
ATOM 658 C C . ASP A 1 87 ? 15.185 -6.349 -19.483 1.00 94.75 87 ASP A C 1
ATOM 660 O O . ASP A 1 87 ? 16.381 -6.256 -19.758 1.00 94.75 87 ASP A O 1
ATOM 664 N N . PHE A 1 88 ? 14.531 -5.368 -18.857 1.00 95.00 88 PHE A N 1
ATOM 665 C CA . PHE A 1 88 ? 15.195 -4.150 -18.402 1.00 95.00 88 PHE A CA 1
ATOM 666 C C . PHE A 1 88 ? 16.319 -4.454 -17.410 1.00 95.00 88 PHE A C 1
ATOM 668 O O . PHE A 1 88 ? 17.448 -3.993 -17.589 1.00 95.00 88 PHE A O 1
ATOM 675 N N . HIS A 1 89 ? 16.036 -5.267 -16.391 1.00 93.81 89 HIS A N 1
ATOM 676 C CA . HIS A 1 89 ? 17.043 -5.673 -15.409 1.00 93.81 89 HIS A CA 1
ATOM 677 C C . HIS A 1 89 ? 18.161 -6.506 -16.040 1.00 93.81 89 HIS A C 1
ATOM 679 O O . HIS A 1 89 ? 19.321 -6.341 -15.664 1.00 93.81 89 HIS A O 1
ATOM 685 N N . HIS A 1 90 ? 17.850 -7.333 -17.041 1.00 95.06 90 HIS A N 1
ATOM 686 C CA . HIS A 1 90 ? 18.862 -8.051 -17.813 1.00 95.06 90 HIS A CA 1
ATOM 687 C C . HIS A 1 90 ? 19.793 -7.096 -18.579 1.00 95.06 90 HIS A C 1
ATOM 689 O O . HIS A 1 90 ? 21.010 -7.197 -18.444 1.00 95.06 90 HIS A O 1
ATOM 695 N N . LEU A 1 91 ? 19.249 -6.115 -19.310 1.00 93.50 91 LEU A N 1
ATOM 696 C CA . LEU A 1 91 ? 20.044 -5.108 -20.029 1.00 93.50 91 LEU A CA 1
ATOM 697 C C . LEU A 1 91 ? 20.936 -4.307 -19.069 1.00 93.50 91 LEU A C 1
ATOM 699 O O . LEU A 1 91 ? 22.120 -4.094 -19.336 1.00 93.50 91 LEU A O 1
ATOM 703 N N . ARG A 1 92 ? 20.396 -3.923 -17.907 1.00 93.31 92 ARG A N 1
ATOM 704 C CA . ARG A 1 92 ? 21.161 -3.242 -16.852 1.00 93.31 92 ARG A CA 1
ATOM 705 C C . ARG A 1 92 ? 22.278 -4.121 -16.288 1.00 93.31 92 ARG A C 1
ATOM 707 O O . ARG A 1 92 ? 23.374 -3.611 -16.070 1.00 93.31 92 ARG A O 1
ATOM 714 N N . ALA A 1 93 ? 22.037 -5.419 -16.097 1.00 92.00 93 ALA A N 1
ATOM 715 C CA . ALA A 1 93 ? 23.056 -6.374 -15.657 1.00 92.00 93 ALA A CA 1
ATOM 716 C C . ALA A 1 93 ? 24.159 -6.588 -16.709 1.00 92.00 93 ALA A C 1
ATOM 718 O O . ALA A 1 93 ? 25.320 -6.769 -16.353 1.00 92.00 93 ALA A O 1
ATOM 719 N N . CYS A 1 94 ? 23.822 -6.498 -17.998 1.00 91.44 94 CYS A N 1
ATOM 720 C CA . CYS A 1 94 ? 24.782 -6.524 -19.103 1.00 91.44 94 CYS A CA 1
ATOM 721 C C . CYS A 1 94 ? 25.579 -5.215 -19.270 1.00 91.44 94 CYS A C 1
ATOM 723 O O . CYS A 1 94 ? 26.462 -5.150 -20.123 1.00 91.44 94 CYS A O 1
ATOM 725 N N . GLY A 1 95 ? 25.299 -4.186 -18.462 1.00 93.12 95 GLY A N 1
ATOM 726 C CA . GLY A 1 95 ? 26.037 -2.921 -18.454 1.00 93.12 95 GLY A CA 1
ATOM 727 C C . GLY A 1 95 ? 25.436 -1.813 -19.320 1.00 93.12 95 GLY A C 1
ATOM 728 O O . GLY A 1 95 ? 26.048 -0.749 -19.438 1.00 93.12 95 GLY A O 1
ATOM 729 N N . ASP A 1 96 ? 24.244 -2.005 -19.893 1.00 94.19 96 ASP A N 1
ATOM 730 C CA . ASP A 1 96 ? 23.575 -0.936 -20.634 1.00 94.19 96 ASP A CA 1
ATOM 731 C C . ASP A 1 96 ? 23.196 0.229 -19.711 1.00 94.19 96 ASP A C 1
ATOM 733 O O . ASP A 1 96 ? 22.756 0.057 -18.563 1.00 94.19 96 ASP A O 1
ATOM 737 N N . ARG A 1 97 ? 23.337 1.457 -20.222 1.00 94.31 97 ARG A N 1
ATOM 738 C CA . ARG A 1 97 ? 22.868 2.655 -19.521 1.00 94.31 97 ARG A CA 1
ATOM 739 C C . ARG A 1 97 ? 21.342 2.680 -19.487 1.00 94.31 97 ARG A C 1
ATOM 741 O O . ARG A 1 97 ? 20.672 2.066 -20.310 1.00 94.31 97 ARG A O 1
ATOM 748 N N . TYR A 1 98 ? 20.803 3.405 -18.512 1.00 92.31 98 TYR A N 1
ATOM 749 C CA . TYR A 1 98 ? 19.363 3.491 -18.270 1.00 92.31 98 TYR A CA 1
ATOM 750 C C . TYR A 1 98 ? 18.587 3.943 -19.518 1.00 92.31 98 TYR A C 1
ATOM 752 O O . TYR A 1 98 ? 17.683 3.240 -19.962 1.00 92.31 98 TYR A O 1
ATOM 760 N N . GLU A 1 99 ? 18.996 5.061 -20.123 1.00 93.44 99 GLU A N 1
ATOM 761 C CA . GLU A 1 99 ? 18.335 5.610 -21.316 1.00 93.44 99 GLU A CA 1
ATOM 762 C C . GLU A 1 99 ? 18.460 4.678 -22.532 1.00 93.44 99 GLU A C 1
ATOM 764 O O . GLU A 1 99 ? 17.486 4.452 -23.248 1.00 93.44 99 GLU A O 1
ATOM 769 N N . ASP A 1 100 ? 19.624 4.047 -22.719 1.00 93.25 100 ASP A N 1
ATOM 770 C CA . ASP A 1 100 ? 19.844 3.101 -23.820 1.00 93.25 100 ASP A CA 1
ATOM 771 C C . ASP A 1 100 ? 18.962 1.853 -23.669 1.00 93.25 100 ASP A C 1
ATOM 773 O O . ASP A 1 100 ? 18.389 1.364 -24.645 1.00 93.25 100 ASP A O 1
ATOM 777 N N . ALA A 1 101 ? 18.802 1.351 -22.441 1.00 93.88 101 ALA A N 1
ATOM 778 C CA . ALA A 1 101 ? 17.914 0.233 -22.146 1.00 93.88 101 ALA A CA 1
ATOM 779 C C . ALA A 1 101 ? 16.443 0.597 -22.408 1.00 93.88 101 ALA A C 1
ATOM 781 O O . ALA A 1 101 ? 15.720 -0.194 -23.018 1.00 93.88 101 ALA A O 1
ATOM 782 N N . LEU A 1 102 ? 16.005 1.804 -22.026 1.00 93.94 102 LEU A N 1
ATOM 783 C CA . LEU A 1 102 ? 14.654 2.287 -22.326 1.00 93.94 102 LEU A CA 1
ATOM 784 C C . LEU A 1 102 ? 14.403 2.391 -23.833 1.00 93.94 102 LEU A C 1
ATOM 786 O O . LEU A 1 102 ? 13.375 1.906 -24.309 1.00 93.94 102 LEU A O 1
ATOM 790 N N . ALA A 1 103 ? 15.347 2.950 -24.591 1.00 93.69 103 ALA A N 1
ATOM 791 C CA . ALA A 1 103 ? 15.237 3.064 -26.042 1.00 93.69 103 ALA A CA 1
ATOM 792 C C . ALA A 1 103 ? 15.171 1.683 -26.724 1.00 93.69 103 ALA A C 1
ATOM 794 O O . ALA A 1 103 ? 14.333 1.455 -27.603 1.00 93.69 103 ALA A O 1
ATOM 795 N N . LYS A 1 104 ? 16.004 0.726 -26.285 1.00 93.56 104 LYS A N 1
ATOM 796 C CA . LYS A 1 104 ? 15.986 -0.661 -26.784 1.00 93.56 104 LYS A CA 1
ATOM 797 C C . LYS A 1 104 ? 14.653 -1.356 -26.493 1.00 93.56 104 LYS A C 1
ATOM 799 O O . LYS A 1 104 ? 14.106 -2.009 -27.382 1.00 93.56 104 LYS A O 1
ATOM 804 N N . LEU A 1 105 ? 14.108 -1.200 -25.286 1.00 94.31 105 LEU A N 1
ATOM 805 C CA . LEU A 1 105 ? 12.824 -1.796 -24.895 1.00 94.31 105 LEU A CA 1
ATOM 806 C C . LEU A 1 105 ? 11.642 -1.157 -25.621 1.00 94.31 105 LEU A C 1
ATOM 808 O O . LEU A 1 105 ? 10.777 -1.876 -26.116 1.00 94.31 105 LEU A O 1
ATOM 812 N N . SER A 1 106 ? 11.635 0.170 -25.743 1.00 93.44 106 SER A N 1
ATOM 813 C CA . SER A 1 106 ? 10.650 0.924 -26.525 1.00 93.44 106 SER A CA 1
ATOM 814 C C . SER A 1 106 ? 10.580 0.397 -27.962 1.00 93.44 106 SER A C 1
ATOM 816 O O . SER A 1 106 ? 9.510 0.026 -28.445 1.00 93.44 106 SER A O 1
ATOM 818 N N . LYS A 1 107 ? 11.740 0.216 -28.610 1.00 94.31 107 LYS A N 1
ATOM 819 C CA . LYS A 1 107 ? 11.828 -0.352 -29.963 1.00 94.31 107 LYS A CA 1
ATOM 820 C C . LYS A 1 107 ? 11.406 -1.825 -30.036 1.00 94.31 107 LYS A C 1
ATOM 822 O O . LYS A 1 107 ? 10.771 -2.216 -31.010 1.00 94.31 107 LYS A O 1
ATOM 827 N N . LYS A 1 108 ? 11.763 -2.644 -29.039 1.00 93.00 108 LYS A N 1
ATOM 828 C CA . LYS A 1 108 ? 11.446 -4.084 -29.000 1.00 93.00 108 LYS A CA 1
ATOM 829 C C . LYS A 1 108 ? 9.950 -4.345 -28.819 1.00 93.00 108 LYS A C 1
ATOM 831 O O . LYS A 1 108 ? 9.404 -5.223 -29.477 1.00 93.00 108 LYS A O 1
ATOM 836 N N . TYR A 1 109 ? 9.310 -3.599 -27.923 1.00 91.19 109 TYR A N 1
ATOM 837 C CA . TYR A 1 109 ? 7.918 -3.819 -27.527 1.00 91.19 109 TYR A CA 1
ATOM 838 C C . TYR A 1 109 ? 6.921 -2.881 -28.223 1.00 91.19 109 TYR A C 1
ATOM 840 O O . TYR A 1 109 ? 5.719 -3.113 -28.141 1.00 91.19 109 TYR A O 1
ATOM 848 N N . GLY A 1 110 ? 7.395 -1.841 -28.917 1.00 91.75 110 GLY A N 1
ATOM 849 C CA . GLY A 1 110 ? 6.549 -0.895 -29.650 1.00 91.75 110 GLY A CA 1
ATOM 850 C C . GLY A 1 110 ? 5.763 0.072 -28.758 1.00 91.75 110 GLY A C 1
ATOM 851 O O . GLY A 1 110 ? 4.769 0.642 -29.203 1.00 91.75 110 GLY A O 1
ATOM 852 N N . TYR A 1 111 ? 6.183 0.257 -27.504 1.00 93.12 111 TYR A N 1
ATOM 853 C CA . TYR A 1 111 ? 5.527 1.146 -26.543 1.00 93.12 111 TYR A CA 1
ATOM 854 C C . TYR A 1 111 ? 6.328 2.422 -26.302 1.00 93.12 111 TYR A C 1
ATOM 856 O O . TYR A 1 111 ? 7.547 2.438 -26.427 1.00 93.12 111 TYR A O 1
ATOM 864 N N . SER A 1 112 ? 5.643 3.488 -25.882 1.00 93.88 112 SER A N 1
ATOM 865 C CA . SER A 1 112 ? 6.310 4.722 -25.465 1.00 93.88 112 SER A CA 1
ATOM 866 C C . SER A 1 112 ? 7.181 4.497 -24.227 1.00 93.88 112 SER A C 1
ATOM 868 O O . SER A 1 112 ? 6.866 3.673 -23.365 1.00 93.88 112 SER A O 1
ATOM 870 N N . GLU A 1 113 ? 8.250 5.281 -24.082 1.00 91.06 113 GLU A N 1
ATOM 871 C CA . GLU A 1 113 ? 9.141 5.189 -22.918 1.00 91.06 113 GLU A CA 1
ATOM 872 C C . GLU A 1 113 ? 8.399 5.353 -21.591 1.00 91.06 113 GLU A C 1
ATOM 874 O O . GLU A 1 113 ? 8.711 4.671 -20.622 1.00 91.06 113 GLU A O 1
ATOM 879 N N . THR A 1 114 ? 7.378 6.212 -21.537 1.00 94.25 114 THR A N 1
ATOM 880 C CA . THR A 1 114 ? 6.536 6.379 -20.345 1.00 94.25 114 THR A CA 1
ATOM 881 C C . THR A 1 114 ? 5.842 5.075 -19.951 1.00 94.25 114 THR A C 1
ATOM 883 O O . THR A 1 114 ? 5.756 4.757 -18.765 1.00 94.25 114 THR A O 1
ATOM 886 N N . HIS A 1 115 ? 5.379 4.293 -20.929 1.00 91.56 115 HIS A N 1
ATOM 887 C C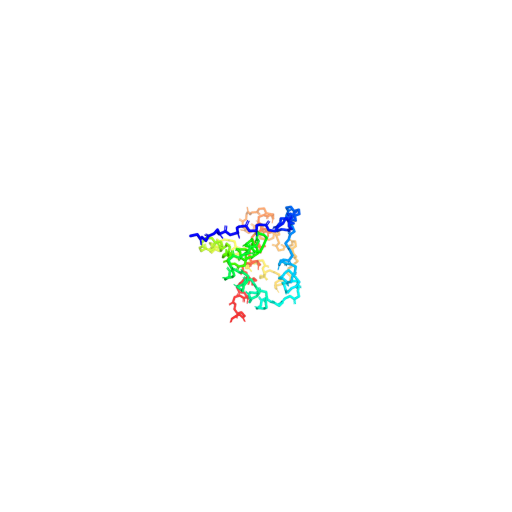A . HIS A 1 115 ? 4.766 2.990 -20.683 1.00 91.56 115 HIS A CA 1
ATOM 888 C C . HIS A 1 115 ? 5.801 1.973 -20.183 1.00 91.56 115 HIS A C 1
ATOM 890 O O . HIS A 1 115 ? 5.536 1.251 -19.225 1.00 91.56 115 HIS A O 1
ATOM 896 N N . ILE A 1 116 ? 7.006 1.978 -20.766 1.00 93.56 116 ILE A N 1
ATOM 897 C CA . ILE A 1 116 ? 8.125 1.136 -20.317 1.00 93.56 116 ILE A CA 1
ATOM 898 C C . ILE A 1 116 ? 8.534 1.488 -18.878 1.00 93.56 116 ILE A C 1
ATOM 900 O O . ILE A 1 116 ? 8.649 0.596 -18.041 1.00 93.56 116 ILE A O 1
ATOM 904 N N . ARG A 1 117 ? 8.673 2.779 -18.545 1.00 93.75 117 ARG A N 1
ATOM 905 C CA . ARG A 1 117 ? 8.982 3.242 -17.179 1.00 93.75 117 ARG A CA 1
ATOM 906 C C . ARG A 1 117 ? 7.925 2.785 -16.175 1.00 93.75 117 ARG A C 1
ATOM 908 O O . ARG A 1 117 ? 8.272 2.350 -15.080 1.00 93.75 117 ARG A O 1
ATOM 915 N N . LYS A 1 118 ? 6.643 2.838 -16.552 1.00 93.56 118 LYS A N 1
ATOM 916 C CA . LYS A 1 118 ? 5.550 2.350 -15.702 1.00 93.56 118 LYS A CA 1
ATOM 917 C C . LYS A 1 118 ? 5.650 0.839 -15.464 1.00 93.56 118 LYS A C 1
ATOM 919 O O . LYS A 1 118 ? 5.527 0.406 -14.323 1.00 93.56 118 LYS A O 1
ATOM 924 N N . ALA A 1 119 ? 5.923 0.061 -16.511 1.00 91.44 119 ALA A N 1
ATOM 925 C CA . ALA A 1 119 ? 6.102 -1.384 -16.394 1.00 91.44 119 ALA A CA 1
ATOM 926 C C . ALA A 1 119 ? 7.278 -1.751 -15.472 1.00 91.44 119 ALA A C 1
ATOM 928 O O . ALA A 1 119 ? 7.133 -2.627 -14.622 1.00 91.44 119 ALA A O 1
ATOM 929 N N . ILE A 1 120 ? 8.404 -1.035 -15.577 1.00 92.25 120 ILE A N 1
ATOM 930 C CA . ILE A 1 120 ? 9.564 -1.217 -14.689 1.00 92.25 120 ILE A CA 1
ATOM 931 C C . ILE A 1 120 ? 9.191 -0.899 -13.236 1.00 92.25 120 ILE A C 1
ATOM 933 O O . ILE A 1 120 ? 9.458 -1.698 -12.346 1.00 92.25 120 ILE A O 1
ATOM 937 N N . SER A 1 121 ? 8.510 0.224 -12.991 1.00 92.06 121 SER A N 1
ATOM 938 C CA . SER A 1 121 ? 8.097 0.616 -11.637 1.00 92.06 121 SER A CA 1
ATOM 939 C C . SER A 1 121 ? 7.145 -0.398 -10.985 1.00 92.06 121 SER A C 1
ATOM 941 O O . SER A 1 121 ? 7.281 -0.699 -9.795 1.00 92.06 121 SER A O 1
ATOM 943 N N . GLU A 1 122 ? 6.200 -0.958 -11.747 1.00 89.00 122 GLU A N 1
ATOM 944 C CA . GLU A 1 122 ? 5.316 -2.013 -11.240 1.00 89.00 122 GLU A CA 1
ATOM 945 C C . GLU A 1 122 ? 6.066 -3.328 -10.991 1.00 89.00 122 GLU A C 1
ATOM 947 O O . GLU A 1 122 ? 5.803 -3.994 -9.988 1.00 89.00 122 GLU A O 1
ATOM 952 N N . TYR A 1 123 ? 7.029 -3.678 -11.847 1.00 90.25 123 TYR A N 1
ATOM 953 C CA . TYR A 1 123 ? 7.899 -4.835 -11.641 1.00 90.25 123 TYR A CA 1
ATOM 954 C C . TYR A 1 123 ? 8.732 -4.700 -10.361 1.00 90.25 123 TYR A C 1
ATOM 956 O O . TYR A 1 123 ? 8.746 -5.618 -9.542 1.00 90.25 123 TYR A O 1
ATOM 964 N N . ASP A 1 124 ? 9.370 -3.548 -10.148 1.00 88.94 124 ASP A N 1
ATOM 965 C CA . ASP A 1 124 ? 10.184 -3.287 -8.957 1.00 88.94 124 ASP A CA 1
ATOM 966 C C . ASP A 1 124 ? 9.332 -3.367 -7.687 1.00 88.94 124 ASP A C 1
ATOM 968 O O . ASP A 1 124 ? 9.710 -4.025 -6.720 1.00 88.94 124 ASP A O 1
ATOM 972 N N . SER A 1 125 ? 8.130 -2.786 -7.715 1.00 87.56 125 SER A N 1
ATOM 973 C CA . SER A 1 125 ? 7.180 -2.856 -6.599 1.00 87.56 125 SER A CA 1
ATOM 974 C C . SER A 1 125 ? 6.750 -4.295 -6.291 1.00 87.56 125 SER A C 1
ATOM 976 O O . SER A 1 125 ? 6.648 -4.684 -5.127 1.00 87.56 125 SER A O 1
ATOM 978 N N . ALA A 1 126 ? 6.502 -5.103 -7.327 1.00 85.38 126 ALA A N 1
ATOM 979 C CA . ALA A 1 126 ? 6.139 -6.509 -7.171 1.00 85.38 126 ALA A CA 1
ATOM 980 C C . ALA A 1 126 ? 7.307 -7.349 -6.633 1.00 85.38 126 ALA A C 1
ATOM 982 O O . ALA A 1 126 ? 7.092 -8.201 -5.771 1.00 85.38 126 ALA A O 1
ATOM 983 N N . LYS A 1 127 ? 8.532 -7.085 -7.101 1.00 85.25 127 LYS A N 1
ATOM 984 C CA . LYS A 1 127 ? 9.751 -7.743 -6.623 1.00 85.25 127 LYS A CA 1
ATOM 985 C C . LYS A 1 127 ? 10.020 -7.414 -5.155 1.00 85.25 127 LYS A C 1
ATOM 987 O O . LYS A 1 127 ? 10.198 -8.331 -4.365 1.00 85.25 127 LYS A O 1
ATOM 992 N N . HIS A 1 128 ? 9.935 -6.139 -4.772 1.00 85.38 128 HIS A N 1
ATOM 993 C CA . HIS A 1 128 ? 10.064 -5.714 -3.376 1.00 85.38 128 HIS A CA 1
ATOM 994 C C . HIS A 1 128 ? 9.032 -6.384 -2.463 1.00 85.38 128 HIS A C 1
ATOM 996 O O . HIS A 1 128 ? 9.394 -6.909 -1.416 1.00 85.38 128 HIS A O 1
ATOM 1002 N N . ALA A 1 129 ? 7.763 -6.433 -2.879 1.00 83.44 129 ALA A N 1
ATOM 1003 C CA . ALA A 1 129 ? 6.718 -7.093 -2.098 1.00 83.44 129 ALA A CA 1
ATOM 1004 C C . ALA A 1 129 ? 6.947 -8.610 -1.951 1.00 83.44 129 ALA A C 1
ATOM 1006 O O . ALA A 1 129 ? 6.588 -9.185 -0.925 1.00 83.44 129 ALA A O 1
ATOM 1007 N N . ALA A 1 130 ? 7.516 -9.266 -2.968 1.00 79.62 130 ALA A N 1
ATOM 1008 C CA . ALA A 1 130 ? 7.873 -10.681 -2.901 1.00 79.62 130 ALA A CA 1
ATOM 1009 C C . ALA A 1 130 ? 9.075 -10.923 -1.973 1.00 79.62 130 ALA A C 1
ATOM 1011 O O . ALA A 1 130 ? 9.038 -11.8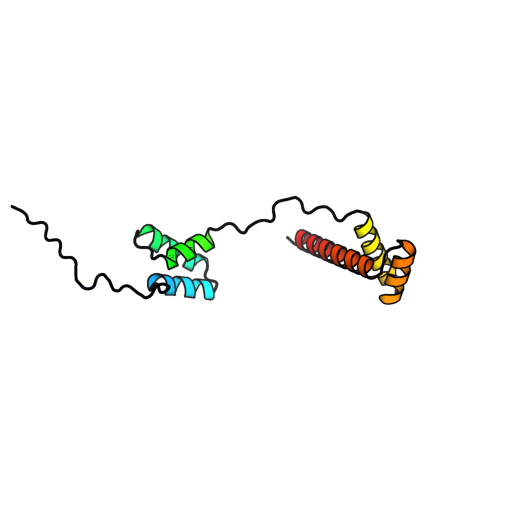50 -1.166 1.00 79.62 130 ALA A O 1
ATOM 1012 N N . ASP A 1 131 ? 10.100 -10.070 -2.051 1.00 77.88 131 ASP A N 1
ATOM 1013 C CA . ASP A 1 131 ? 11.277 -10.138 -1.184 1.00 77.88 131 ASP A CA 1
ATOM 1014 C C . ASP A 1 131 ? 10.885 -9.931 0.291 1.00 77.88 131 ASP A C 1
ATOM 1016 O O . ASP A 1 131 ? 11.329 -10.692 1.150 1.00 77.88 131 ASP A O 1
ATOM 1020 N N . GLU A 1 132 ? 10.007 -8.966 0.592 1.00 74.12 132 GLU A N 1
ATOM 1021 C CA . GLU A 1 132 ? 9.450 -8.754 1.939 1.00 74.12 132 GLU A CA 1
ATOM 1022 C C . GLU A 1 132 ? 8.665 -9.974 2.433 1.00 74.12 132 GLU A C 1
ATOM 1024 O O . GLU A 1 132 ? 8.926 -10.462 3.527 1.00 74.12 132 GLU A O 1
ATOM 1029 N N . ALA A 1 133 ? 7.774 -10.529 1.607 1.00 73.50 133 ALA A N 1
ATOM 1030 C CA . ALA A 1 133 ? 6.986 -11.708 1.973 1.00 73.50 133 ALA A CA 1
ATOM 1031 C C . ALA A 1 133 ? 7.827 -12.981 2.186 1.00 73.50 133 ALA A C 1
ATOM 1033 O O . ALA A 1 133 ? 7.341 -13.928 2.792 1.00 73.50 133 ALA A O 1
ATOM 1034 N N . SER A 1 134 ? 9.057 -13.031 1.662 1.00 73.62 134 SER A N 1
ATOM 1035 C CA . SER A 1 134 ? 9.989 -14.150 1.862 1.00 73.62 134 SER A CA 1
ATOM 1036 C C . SER A 1 134 ? 10.863 -14.025 3.117 1.00 73.62 134 SER A C 1
ATOM 1038 O O . SER A 1 134 ? 11.580 -14.969 3.447 1.00 73.62 134 SER A O 1
ATOM 1040 N N . ARG A 1 135 ? 10.852 -12.859 3.782 1.00 68.56 135 ARG A N 1
ATOM 1041 C CA . ARG A 1 135 ? 11.638 -12.584 4.998 1.00 68.56 135 ARG A CA 1
ATOM 1042 C C . ARG A 1 135 ? 10.876 -12.849 6.301 1.00 68.56 135 ARG A C 1
ATOM 1044 O O . ARG A 1 135 ? 11.537 -12.944 7.334 1.00 68.56 135 ARG A O 1
ATOM 1051 N N . ASP A 1 136 ? 9.551 -12.953 6.234 1.00 47.38 136 ASP A N 1
ATOM 1052 C CA . ASP A 1 136 ? 8.660 -13.360 7.333 1.00 47.38 136 ASP A CA 1
ATOM 1053 C C . ASP A 1 136 ? 8.511 -14.891 7.401 1.00 47.38 136 ASP A C 1
ATOM 1055 O O . ASP A 1 136 ? 8.426 -15.425 8.532 1.00 47.38 136 ASP A O 1
#